Protein AF-I4FYR4-F1 (afdb_monomer_lite)

InterPro domains:
  IPR035069 Antitoxin HicB/UPF0150 [SSF143100] (5-50)

Organism: NCBI:txid1160281

pLDDT: mean 71.39, std 14.4, range [45.06, 90.31]

Foldseek 3Di:
DDDDWDWDWDQDPQAIWIQTPVCRPLTDGDRDPVVVVVSVVVCCCVVVVVCVVVVVVVVVPPVPPDPVVVVVVVVVVVVVVVVVVVVVPPD

Sequence (91 aa):
MVNTISIVISKNPDGYLVKFPELDAIDYQDSSLEGVLNRLKDALETHLTSEGKEIMKFAGIWEDLPEEDFRNFCEEVEQRRQNSLSRRFEI

Secondary structure (DSSP, 8-state):
-------EEEEETTEEEEE-TT-TT--EEESSHHHHHHHHHHHHHHHHTT-HHHHHHTTSSSTTS-HHHHHHHHHHHHHHHHHHHHTTS--

Structure (mmCIF, N/CA/C/O backbone):
data_AF-I4FYR4-F1
#
_entry.id   AF-I4FYR4-F1
#
loop_
_atom_site.group_PDB
_atom_site.id
_atom_site.type_symbol
_atom_site.label_atom_id
_atom_site.label_alt_id
_atom_site.label_comp_id
_atom_site.label_asym_id
_atom_site.label_entity_id
_atom_site.label_seq_id
_atom_site.pdbx_PDB_ins_code
_atom_site.Cartn_x
_atom_site.Cartn_y
_atom_site.Cartn_z
_atom_site.occupancy
_atom_site.B_iso_or_equiv
_atom_site.auth_seq_id
_atom_site.auth_comp_id
_atom_site.auth_asym_id
_atom_site.auth_atom_id
_atom_site.pdbx_PDB_model_num
ATOM 1 N N . MET A 1 1 ? -17.376 -11.207 6.918 1.00 48.16 1 MET A N 1
ATOM 2 C CA . MET A 1 1 ? -17.727 -11.173 5.481 1.00 48.16 1 MET A CA 1
ATOM 3 C C . MET A 1 1 ? -16.419 -11.238 4.714 1.00 48.16 1 MET A C 1
ATOM 5 O O . MET A 1 1 ? -15.492 -10.564 5.134 1.00 48.16 1 MET A O 1
ATOM 9 N N . VAL A 1 2 ? -16.294 -12.081 3.688 1.00 49.25 2 VAL A N 1
ATOM 10 C CA . VAL A 1 2 ? -15.065 -12.145 2.877 1.00 49.25 2 VAL A CA 1
ATOM 11 C C . VAL A 1 2 ? -15.192 -11.109 1.765 1.00 49.25 2 VAL A C 1
ATOM 13 O O . VAL A 1 2 ? -16.001 -11.294 0.858 1.00 49.25 2 VAL A O 1
ATOM 16 N N . ASN A 1 3 ? -14.431 -10.017 1.854 1.00 62.94 3 ASN A N 1
ATOM 17 C CA . ASN A 1 3 ? -14.267 -9.097 0.732 1.00 62.94 3 ASN A CA 1
ATOM 18 C C . ASN A 1 3 ? -13.366 -9.783 -0.297 1.00 62.94 3 ASN A C 1
ATOM 20 O O . ASN A 1 3 ? -12.210 -10.090 -0.015 1.00 62.94 3 ASN A O 1
ATOM 24 N N . THR A 1 4 ? -13.927 -10.102 -1.461 1.00 67.06 4 THR A N 1
ATOM 25 C CA . THR A 1 4 ? -13.185 -10.709 -2.572 1.00 67.06 4 THR A CA 1
ATOM 26 C C . THR A 1 4 ? -12.850 -9.602 -3.555 1.00 67.06 4 THR A C 1
ATOM 28 O O . THR A 1 4 ? -13.754 -8.869 -3.932 1.00 67.06 4 THR A O 1
ATOM 31 N N . ILE A 1 5 ? -11.582 -9.491 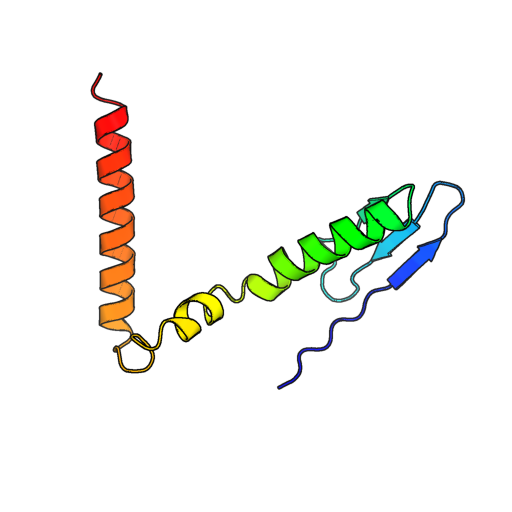-3.958 1.00 74.62 5 ILE A N 1
ATOM 32 C CA . ILE A 1 5 ? -11.139 -8.541 -4.984 1.00 74.62 5 ILE A CA 1
ATOM 33 C C . ILE A 1 5 ? -10.709 -9.316 -6.224 1.00 74.62 5 ILE A C 1
ATOM 35 O O . ILE A 1 5 ? -9.915 -10.257 -6.145 1.00 74.62 5 ILE A O 1
ATOM 39 N N . SER A 1 6 ? -11.222 -8.898 -7.375 1.00 81.75 6 SER A N 1
ATOM 40 C CA . SER A 1 6 ? -10.850 -9.416 -8.686 1.00 81.75 6 SER A CA 1
ATOM 41 C C . SER A 1 6 ? -9.631 -8.669 -9.223 1.00 81.75 6 SER A C 1
ATOM 43 O O . SER A 1 6 ? -9.598 -7.442 -9.235 1.00 81.75 6 SER A O 1
ATOM 45 N N . ILE A 1 7 ? -8.628 -9.403 -9.708 1.00 85.31 7 ILE A N 1
ATOM 46 C CA . ILE A 1 7 ? -7.408 -8.832 -10.295 1.00 85.31 7 ILE A CA 1
ATOM 47 C C . ILE A 1 7 ? -7.199 -9.456 -11.670 1.00 85.31 7 ILE A C 1
ATOM 49 O O . ILE A 1 7 ? -7.222 -10.680 -11.813 1.00 85.31 7 ILE A O 1
ATOM 53 N N . VAL A 1 8 ? -6.978 -8.623 -12.685 1.00 88.62 8 VAL A N 1
ATOM 54 C CA . VAL A 1 8 ? -6.766 -9.068 -14.066 1.00 88.62 8 VAL A CA 1
ATOM 55 C C . VAL A 1 8 ? -5.334 -8.760 -14.481 1.00 88.62 8 VAL A C 1
ATOM 57 O O . VAL A 1 8 ? -4.947 -7.599 -14.560 1.00 88.62 8 VAL A O 1
ATOM 60 N N . ILE A 1 9 ? -4.550 -9.796 -14.787 1.00 88.81 9 ILE A N 1
ATOM 61 C CA . ILE A 1 9 ? -3.171 -9.657 -15.277 1.00 88.81 9 ILE A CA 1
ATOM 62 C C . ILE A 1 9 ? -3.129 -10.069 -16.748 1.00 88.81 9 ILE A C 1
ATOM 64 O O . ILE A 1 9 ? -3.409 -11.215 -17.092 1.00 88.81 9 ILE A O 1
ATOM 68 N N . SER A 1 10 ? -2.765 -9.131 -17.618 1.00 90.31 10 SER A N 1
ATOM 69 C CA . SER A 1 10 ? -2.628 -9.336 -19.063 1.00 90.31 10 SER A CA 1
ATOM 70 C C . SER A 1 10 ? -1.162 -9.243 -19.472 1.00 90.31 10 SER A C 1
ATOM 72 O O . SER A 1 10 ? -0.466 -8.313 -19.075 1.00 90.31 10 SER A O 1
ATOM 74 N N . LYS A 1 11 ? -0.678 -10.189 -20.282 1.00 88.75 11 LYS A N 1
ATOM 75 C CA . LYS A 1 11 ? 0.680 -10.145 -20.840 1.00 88.75 11 LYS A CA 1
ATOM 76 C C . LYS A 1 11 ? 0.662 -9.454 -22.203 1.00 88.75 11 LYS A C 1
ATOM 78 O O . LYS A 1 11 ? 0.035 -9.946 -23.135 1.00 88.75 11 LYS A O 1
ATOM 83 N N . ASN A 1 12 ? 1.403 -8.359 -22.305 1.00 88.25 12 ASN A N 1
ATOM 84 C CA . ASN A 1 12 ? 1.615 -7.564 -23.508 1.00 88.25 12 ASN A CA 1
ATOM 85 C C . ASN A 1 12 ? 3.058 -7.749 -24.028 1.00 88.25 12 ASN A C 1
ATOM 87 O O . ASN A 1 12 ? 3.920 -8.244 -23.294 1.00 88.25 12 ASN A O 1
ATOM 91 N N . PRO A 1 13 ? 3.363 -7.342 -25.275 1.00 86.00 13 PRO A N 1
ATOM 92 C CA . PRO A 1 13 ? 4.734 -7.344 -25.798 1.00 86.00 13 PRO A CA 1
ATOM 93 C C . PRO A 1 13 ? 5.695 -6.502 -24.943 1.00 86.00 13 PRO A C 1
ATOM 95 O O . PRO A 1 13 ? 6.843 -6.885 -24.746 1.00 86.00 13 PRO A O 1
ATOM 98 N N . ASP A 1 14 ? 5.190 -5.401 -24.383 1.00 81.62 14 ASP A N 1
ATOM 99 C CA . ASP A 1 14 ? 5.926 -4.436 -23.560 1.00 81.62 14 ASP A CA 1
ATOM 100 C C . ASP A 1 14 ? 5.983 -4.792 -22.059 1.00 81.62 14 ASP A C 1
ATOM 102 O O . ASP A 1 14 ? 6.591 -4.063 -21.271 1.00 81.62 14 ASP A O 1
ATOM 106 N N . GLY A 1 15 ? 5.353 -5.898 -21.633 1.00 88.88 15 GLY A N 1
ATOM 107 C CA . GLY A 1 15 ? 5.342 -6.323 -20.230 1.00 88.88 15 GLY A CA 1
ATOM 108 C C . GLY A 1 15 ? 4.025 -6.944 -19.766 1.00 88.88 15 GLY A C 1
ATOM 109 O O . GLY A 1 15 ? 3.372 -7.694 -20.483 1.00 88.88 15 GLY A O 1
ATOM 110 N N . TYR A 1 16 ? 3.636 -6.647 -18.535 1.00 90.12 16 TYR A N 1
ATOM 111 C CA . TYR A 1 16 ? 2.443 -7.137 -17.863 1.00 90.12 16 TYR A CA 1
ATOM 112 C C . TYR A 1 16 ? 1.606 -5.954 -17.399 1.00 90.12 16 TYR A C 1
ATOM 114 O O . TYR A 1 16 ? 2.090 -5.096 -16.665 1.00 90.12 16 TYR A O 1
ATOM 122 N N . LEU A 1 17 ? 0.348 -5.928 -17.817 1.00 88.94 17 LEU A N 1
ATOM 123 C CA . LEU A 1 17 ? -0.643 -4.951 -17.401 1.00 88.94 17 LEU A CA 1
ATOM 124 C C . LEU A 1 17 ? -1.523 -5.569 -16.319 1.00 88.94 17 LEU A C 1
ATOM 126 O O . LEU A 1 17 ? -2.132 -6.616 -16.541 1.00 88.94 17 LEU A O 1
ATOM 130 N N . VAL A 1 18 ? -1.594 -4.914 -15.170 1.00 88.06 18 VAL A N 1
ATOM 131 C CA . VAL A 1 18 ? -2.415 -5.320 -14.033 1.00 88.06 18 VAL A CA 1
ATOM 132 C C . VAL A 1 18 ? -3.559 -4.335 -13.900 1.00 88.06 18 VAL A C 1
ATOM 134 O O . VAL A 1 18 ? -3.331 -3.127 -13.862 1.00 88.06 18 VAL A O 1
ATOM 137 N N . LYS A 1 19 ? -4.778 -4.868 -13.843 1.00 87.69 19 LYS A N 1
ATOM 138 C CA . LYS A 1 19 ? -5.996 -4.086 -13.672 1.00 87.69 19 LYS A CA 1
ATOM 139 C C . LYS A 1 19 ? -6.803 -4.545 -12.478 1.00 87.69 19 LYS A C 1
ATOM 141 O O . LYS A 1 19 ? -6.925 -5.753 -12.241 1.00 87.69 19 LYS A O 1
ATOM 146 N N . PHE A 1 20 ? -7.416 -3.585 -11.803 1.00 84.94 20 PHE A N 1
ATOM 147 C CA . PHE A 1 20 ? -8.312 -3.814 -10.680 1.00 84.94 20 PHE A CA 1
ATOM 148 C C . PHE A 1 20 ? -9.694 -3.265 -11.044 1.00 84.94 20 PHE A C 1
ATOM 150 O O . PHE A 1 20 ? -9.951 -2.082 -10.851 1.00 84.94 20 PHE A O 1
ATOM 157 N N . PRO A 1 21 ? -10.614 -4.104 -11.554 1.00 80.19 21 PRO A N 1
ATOM 158 C CA . PRO A 1 21 ? -11.929 -3.657 -12.028 1.00 80.19 21 PRO A CA 1
ATOM 159 C C . PRO A 1 21 ? -12.763 -2.937 -10.960 1.00 80.19 21 PRO A C 1
ATOM 161 O O . PRO A 1 21 ? -13.664 -2.170 -11.274 1.00 80.19 21 PRO A O 1
ATOM 164 N N . GLU A 1 22 ? -12.487 -3.232 -9.693 1.00 73.69 22 GLU A N 1
ATOM 165 C CA . GLU A 1 22 ? -13.184 -2.674 -8.533 1.00 73.69 22 GLU A CA 1
ATOM 166 C C . GLU A 1 22 ? -12.470 -1.434 -7.970 1.00 73.69 22 GLU A C 1
ATOM 168 O O . GLU A 1 22 ? -13.045 -0.693 -7.177 1.00 73.69 22 GLU A O 1
ATOM 173 N N . LEU A 1 23 ? -11.220 -1.199 -8.382 1.00 69.69 23 LEU A N 1
ATOM 174 C CA . LEU A 1 23 ? -10.341 -0.136 -7.904 1.00 69.69 23 LEU A CA 1
ATOM 175 C C . LEU A 1 23 ? -9.641 0.506 -9.113 1.00 69.69 23 LEU A C 1
ATOM 177 O O . LEU A 1 23 ? -8.429 0.413 -9.278 1.00 69.69 23 LEU A O 1
ATOM 181 N N . ASP A 1 24 ? -10.428 1.177 -9.954 1.00 58.78 24 ASP A N 1
ATOM 182 C CA . ASP A 1 24 ? -10.023 1.752 -11.255 1.00 58.78 24 ASP A CA 1
ATOM 183 C C . ASP A 1 24 ? -8.790 2.694 -11.180 1.00 58.78 24 ASP A C 1
ATOM 185 O O . ASP A 1 24 ? -8.151 2.996 -12.182 1.00 58.78 24 ASP A O 1
ATOM 189 N N . ALA A 1 25 ? -8.420 3.161 -9.980 1.00 66.88 25 ALA A N 1
ATOM 190 C CA . ALA A 1 25 ? -7.310 4.086 -9.745 1.00 66.88 25 ALA A CA 1
ATOM 191 C C . ALA A 1 25 ? -5.930 3.428 -9.528 1.00 66.88 25 ALA A C 1
ATOM 193 O O . ALA A 1 25 ? -4.942 4.156 -9.429 1.00 66.88 25 ALA A O 1
ATOM 194 N N . ILE A 1 26 ? -5.842 2.096 -9.416 1.00 73.00 26 ILE A N 1
ATOM 195 C CA . ILE A 1 26 ? -4.589 1.396 -9.055 1.00 73.00 26 ILE A CA 1
ATOM 196 C C . ILE A 1 26 ? -4.031 0.507 -10.172 1.00 73.00 26 ILE A C 1
ATOM 198 O O . ILE A 1 26 ? -3.153 -0.319 -9.930 1.00 73.00 26 ILE A O 1
ATOM 202 N N . ASP A 1 27 ? -4.514 0.677 -11.400 1.00 83.19 27 ASP A N 1
ATOM 203 C CA . ASP A 1 27 ? -3.978 -0.009 -12.572 1.00 83.19 27 ASP A CA 1
ATOM 204 C C . ASP A 1 27 ? -2.504 0.361 -12.806 1.00 83.19 27 ASP A C 1
ATOM 206 O O . ASP A 1 27 ? -2.112 1.530 -12.762 1.00 83.19 27 ASP A O 1
ATOM 210 N N . TYR A 1 28 ? -1.667 -0.635 -13.102 1.00 84.56 28 TYR A N 1
ATOM 211 C CA . TYR A 1 28 ? -0.250 -0.409 -13.390 1.00 84.56 28 TYR A CA 1
ATOM 212 C C . TYR A 1 28 ? 0.309 -1.408 -14.403 1.00 84.56 28 TYR A C 1
ATOM 214 O O . TYR A 1 28 ? -0.228 -2.494 -14.621 1.00 84.56 28 TYR A O 1
ATOM 222 N N . GLN A 1 29 ? 1.432 -1.041 -15.020 1.00 88.50 29 GLN A N 1
ATOM 223 C CA . GLN A 1 29 ? 2.181 -1.903 -15.929 1.00 88.50 29 GLN A CA 1
ATOM 224 C C . GLN A 1 29 ? 3.606 -2.102 -15.413 1.00 88.50 29 GLN A C 1
ATOM 226 O O . GLN A 1 29 ? 4.222 -1.166 -14.896 1.00 88.50 29 GLN A O 1
ATOM 231 N N . ASP A 1 30 ? 4.129 -3.313 -15.573 1.00 89.50 30 ASP A N 1
ATOM 232 C CA . ASP A 1 30 ? 5.512 -3.651 -15.251 1.00 89.50 30 ASP A CA 1
ATOM 233 C C . ASP A 1 30 ? 6.112 -4.561 -16.326 1.00 89.50 30 ASP A C 1
ATOM 235 O O . ASP A 1 30 ? 5.417 -5.379 -16.924 1.00 89.50 30 ASP A O 1
ATOM 239 N N . SER A 1 31 ? 7.405 -4.435 -16.598 1.00 88.62 31 SER A N 1
ATOM 240 C CA . SER A 1 31 ? 8.080 -5.250 -17.613 1.00 88.62 31 SER A CA 1
ATOM 241 C C . SER A 1 31 ? 8.317 -6.693 -17.149 1.00 88.62 31 SER A C 1
ATOM 243 O O . SER A 1 31 ? 8.459 -7.591 -17.982 1.00 88.62 31 SER A O 1
ATOM 245 N N . SER A 1 32 ? 8.309 -6.936 -15.834 1.00 87.62 32 SER A N 1
ATOM 246 C CA . SER A 1 32 ? 8.663 -8.220 -15.226 1.00 87.62 32 SER A CA 1
ATOM 247 C C . SER A 1 32 ? 7.549 -8.764 -14.336 1.00 87.62 32 SER A C 1
ATOM 249 O O . SER A 1 32 ? 6.914 -8.031 -13.584 1.00 87.62 32 SER A O 1
ATOM 251 N N . LEU A 1 33 ? 7.357 -10.089 -14.352 1.00 84.31 33 LEU A N 1
ATOM 252 C CA . LEU A 1 33 ? 6.367 -10.752 -13.493 1.00 84.31 33 LEU A CA 1
ATOM 253 C C . LEU A 1 33 ? 6.691 -10.562 -12.003 1.00 84.31 33 LEU A C 1
ATOM 255 O O . LEU A 1 33 ? 5.793 -10.397 -11.187 1.00 84.31 33 LEU A O 1
ATOM 259 N N . GLU A 1 34 ? 7.975 -10.556 -11.651 1.00 88.00 34 GLU A N 1
ATOM 260 C CA . GLU A 1 34 ? 8.419 -10.308 -10.278 1.00 88.00 34 GLU A CA 1
ATOM 261 C C . GLU A 1 34 ? 8.076 -8.881 -9.817 1.00 88.00 34 GLU A C 1
ATOM 263 O O . GLU A 1 34 ? 7.563 -8.695 -8.715 1.00 88.00 34 GLU A O 1
ATOM 268 N N . GLY A 1 35 ? 8.265 -7.888 -10.695 1.00 85.19 35 GLY A N 1
ATOM 269 C CA . GLY A 1 35 ? 7.871 -6.500 -10.447 1.00 85.19 35 GLY A CA 1
ATOM 270 C C . GLY A 1 35 ? 6.362 -6.360 -10.262 1.00 85.19 35 GLY A C 1
ATOM 271 O O . GLY A 1 35 ? 5.919 -5.706 -9.315 1.00 85.19 35 GLY A O 1
ATOM 272 N N . VAL A 1 36 ? 5.576 -7.069 -11.084 1.00 87.44 36 VAL A N 1
ATOM 273 C CA . VAL A 1 36 ? 4.123 -7.184 -10.901 1.00 87.44 36 VAL A CA 1
ATOM 274 C C . VAL A 1 36 ? 3.773 -7.725 -9.524 1.00 87.44 36 VAL A C 1
ATOM 276 O O . VAL A 1 36 ? 2.998 -7.099 -8.816 1.00 87.44 36 VAL A O 1
ATOM 279 N N . LEU A 1 37 ? 4.329 -8.864 -9.115 1.00 85.62 37 LEU A N 1
ATOM 280 C CA . LEU A 1 37 ? 3.961 -9.487 -7.842 1.00 85.62 37 LEU A CA 1
ATOM 281 C C . LEU A 1 37 ? 4.344 -8.619 -6.640 1.00 85.62 37 LEU A C 1
ATOM 283 O O . LEU A 1 37 ? 3.576 -8.528 -5.684 1.00 85.62 37 LEU A O 1
ATOM 287 N N . ASN A 1 38 ? 5.498 -7.953 -6.698 1.00 86.75 38 ASN A N 1
ATOM 288 C CA . ASN A 1 38 ? 5.941 -7.082 -5.617 1.00 86.75 38 ASN A CA 1
ATOM 289 C C . ASN A 1 38 ? 5.051 -5.834 -5.488 1.00 86.75 38 ASN A C 1
ATOM 291 O O . ASN A 1 38 ? 4.649 -5.473 -4.386 1.00 86.75 38 ASN A O 1
ATOM 295 N N . ARG A 1 39 ? 4.679 -5.215 -6.615 1.00 83.88 39 ARG A N 1
ATOM 296 C CA . ARG A 1 39 ? 3.740 -4.082 -6.637 1.00 83.88 39 ARG A CA 1
ATOM 297 C C . ARG A 1 39 ? 2.319 -4.491 -6.282 1.00 83.88 39 ARG A C 1
ATOM 299 O O . ARG A 1 39 ? 1.622 -3.740 -5.617 1.00 83.88 39 ARG A O 1
ATOM 306 N N . LEU A 1 40 ? 1.891 -5.681 -6.698 1.00 84.69 40 LEU A N 1
ATOM 307 C CA . LEU A 1 40 ? 0.590 -6.235 -6.340 1.00 84.69 40 LEU A CA 1
ATOM 308 C C . LEU A 1 40 ? 0.485 -6.409 -4.831 1.00 84.69 40 LEU A C 1
ATOM 310 O O . LEU A 1 40 ? -0.523 -6.036 -4.244 1.00 84.69 40 LEU A O 1
ATOM 314 N N . LYS A 1 41 ? 1.536 -6.953 -4.214 1.00 83.50 41 LYS A N 1
ATOM 315 C CA . LYS A 1 41 ? 1.625 -7.095 -2.766 1.00 83.50 41 LYS A CA 1
ATOM 316 C C . LYS A 1 41 ? 1.503 -5.731 -2.076 1.00 83.50 41 LYS A C 1
ATOM 318 O O . LYS A 1 41 ? 0.631 -5.580 -1.231 1.00 83.50 41 LYS A O 1
ATOM 323 N N . ASP A 1 42 ? 2.295 -4.747 -2.495 1.00 81.62 42 ASP A N 1
ATOM 324 C CA . ASP A 1 42 ? 2.278 -3.391 -1.927 1.00 81.62 42 ASP A CA 1
ATOM 325 C C . ASP A 1 42 ? 0.921 -2.686 -2.102 1.00 81.62 42 ASP A C 1
ATOM 327 O O . ASP A 1 42 ? 0.407 -2.077 -1.165 1.00 81.62 42 ASP A O 1
ATOM 331 N N . ALA A 1 43 ? 0.289 -2.833 -3.270 1.00 77.31 43 ALA A N 1
ATOM 332 C CA . ALA A 1 43 ? -1.034 -2.284 -3.542 1.00 77.31 43 ALA A CA 1
ATOM 333 C C . ALA A 1 43 ? -2.108 -2.948 -2.672 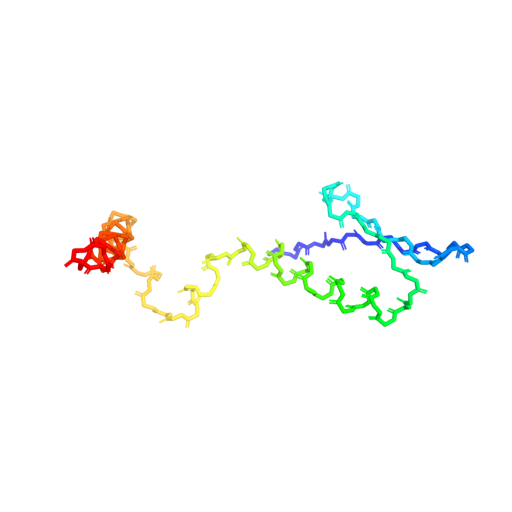1.00 77.31 43 ALA A C 1
ATOM 335 O O . ALA A 1 43 ? -2.960 -2.264 -2.110 1.00 77.31 43 ALA A O 1
ATOM 336 N N . LEU A 1 44 ? -2.064 -4.272 -2.516 1.00 76.50 44 LEU A N 1
ATOM 337 C CA . LEU A 1 44 ? -2.985 -4.978 -1.633 1.00 76.50 44 LEU A CA 1
ATOM 338 C C . LEU A 1 44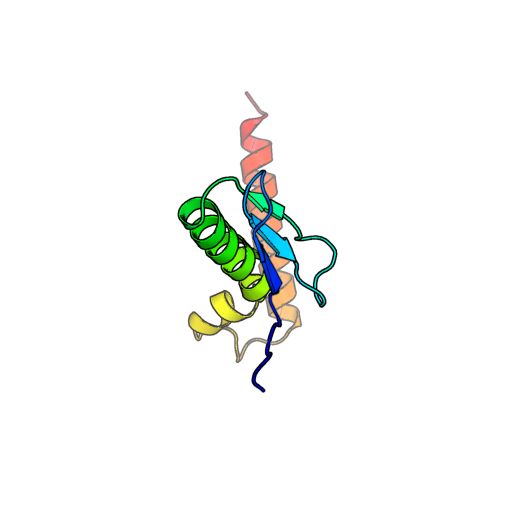 ? -2.751 -4.592 -0.170 1.00 76.50 44 LEU A C 1
ATOM 340 O O . LEU A 1 44 ? -3.717 -4.285 0.511 1.00 76.50 44 LEU A O 1
ATOM 344 N N . GLU A 1 45 ? -1.511 -4.515 0.312 1.00 74.94 45 GLU A N 1
ATOM 345 C CA . GLU A 1 45 ? -1.213 -4.027 1.666 1.00 74.94 45 GLU A CA 1
ATOM 346 C C . GLU A 1 45 ? -1.684 -2.570 1.854 1.00 74.94 45 GLU A C 1
ATOM 348 O O . GLU A 1 45 ? -2.380 -2.242 2.805 1.00 74.94 45 GLU A O 1
ATOM 353 N N . THR A 1 46 ? -1.435 -1.672 0.910 1.00 71.75 46 THR A N 1
ATOM 354 C CA . THR A 1 46 ? -1.816 -0.260 1.070 1.00 71.75 46 THR A CA 1
ATOM 355 C C . THR A 1 46 ? -3.333 -0.045 0.995 1.00 71.75 46 THR A C 1
ATOM 357 O O . THR A 1 46 ? -3.907 0.715 1.784 1.00 71.75 46 THR A O 1
ATOM 360 N N . HIS A 1 47 ? -4.007 -0.719 0.060 1.00 66.06 47 HIS A N 1
ATOM 361 C CA . HIS A 1 47 ? -5.425 -0.493 -0.227 1.00 66.06 47 HIS A CA 1
ATOM 362 C C . HIS A 1 47 ? -6.370 -1.410 0.552 1.00 66.06 47 HIS A C 1
ATOM 364 O O . HIS A 1 47 ? -7.463 -0.965 0.893 1.00 66.06 47 HIS A O 1
ATOM 370 N N . LEU A 1 48 ? -5.965 -2.637 0.903 1.00 62.47 48 LEU A N 1
ATOM 371 C CA . LEU A 1 48 ? -6.734 -3.474 1.833 1.00 62.47 48 LEU A CA 1
ATOM 372 C C . LEU A 1 48 ? -6.457 -3.099 3.286 1.00 62.47 48 LEU A C 1
ATOM 374 O O . LEU A 1 48 ? -7.378 -3.108 4.091 1.00 62.47 48 LEU A O 1
ATOM 378 N N . THR A 1 49 ? -5.227 -2.712 3.645 1.00 54.00 49 THR A N 1
ATOM 379 C CA . THR A 1 49 ? -4.912 -2.329 5.037 1.00 54.00 49 THR A CA 1
ATOM 380 C C . THR A 1 49 ? -5.136 -0.837 5.333 1.00 54.00 49 THR A C 1
ATOM 382 O O . THR A 1 49 ? -5.001 -0.395 6.473 1.00 54.00 49 THR A O 1
ATOM 385 N N . SER A 1 50 ? -5.690 -0.091 4.362 1.00 47.34 50 SER A N 1
ATOM 386 C CA . SER A 1 50 ? -6.511 1.105 4.632 1.00 47.34 50 SER A CA 1
ATOM 387 C C . SER A 1 50 ? -7.778 0.794 5.456 1.00 47.34 50 SER A C 1
ATOM 389 O O . SER A 1 50 ? -8.489 1.711 5.862 1.00 47.34 50 SER A O 1
ATOM 391 N N . GLU A 1 51 ? -8.005 -0.463 5.853 1.00 48.81 51 GLU A N 1
ATOM 392 C CA . GLU A 1 51 ? -8.526 -0.793 7.185 1.00 48.81 51 GLU A CA 1
ATOM 393 C C . GLU A 1 51 ? -7.544 -0.380 8.306 1.00 48.81 51 GLU A C 1
ATOM 395 O O . GLU A 1 51 ? -7.179 -1.167 9.177 1.00 48.81 51 GLU A O 1
ATOM 400 N N . GLY A 1 52 ? -7.175 0.905 8.386 1.00 45.06 52 GLY A N 1
ATOM 401 C CA . GLY A 1 52 ? -6.473 1.474 9.550 1.00 45.06 5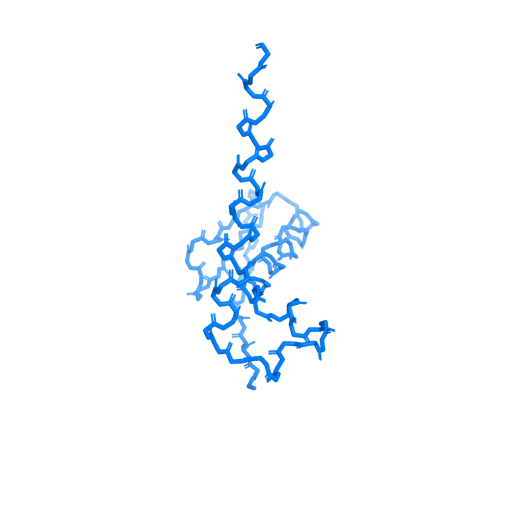2 GLY A CA 1
ATOM 402 C C . GLY A 1 52 ? -7.238 1.293 10.876 1.00 45.06 52 GLY A C 1
ATOM 403 O O . GLY A 1 52 ? -6.708 1.584 11.946 1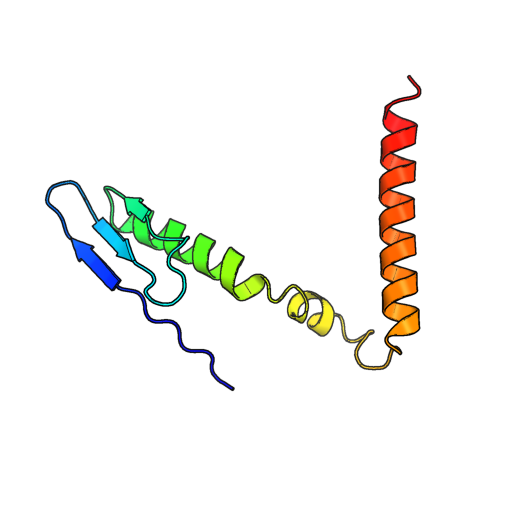.00 45.06 52 GLY A O 1
ATOM 404 N N . LYS A 1 53 ? -8.470 0.769 10.817 1.00 46.47 53 LYS A N 1
ATOM 405 C CA . LYS A 1 53 ? -9.248 0.254 11.947 1.00 46.47 53 LYS A CA 1
ATOM 406 C C . LYS A 1 53 ? -8.748 -1.088 12.493 1.00 46.47 53 LYS A C 1
ATOM 408 O O . LYS A 1 53 ? -8.903 -1.328 13.686 1.00 46.47 53 LYS A O 1
ATOM 413 N N . GLU A 1 54 ? -8.154 -1.960 11.684 1.00 50.34 54 GLU A N 1
ATOM 414 C CA . GLU A 1 54 ? -7.797 -3.318 12.116 1.00 50.34 54 GLU A CA 1
ATOM 415 C C . GLU A 1 54 ? -6.477 -3.370 12.886 1.00 50.34 54 GLU A C 1
ATOM 417 O O . GLU A 1 54 ? -6.411 -4.034 13.920 1.00 50.34 54 GLU A O 1
ATOM 422 N N . ILE A 1 55 ? -5.462 -2.592 12.490 1.00 49.84 55 ILE A N 1
ATOM 423 C CA . ILE A 1 55 ? -4.200 -2.491 13.254 1.00 49.84 55 ILE A CA 1
ATOM 424 C C . ILE A 1 55 ? -4.466 -1.973 14.682 1.00 49.84 55 ILE A C 1
ATOM 426 O O . ILE A 1 55 ? -3.814 -2.401 15.633 1.00 49.84 55 ILE A O 1
ATOM 430 N N . MET A 1 56 ? -5.473 -1.111 14.862 1.00 46.56 56 MET A N 1
ATOM 431 C CA . MET A 1 56 ? -5.903 -0.623 16.180 1.00 46.56 56 MET A CA 1
ATOM 432 C C . MET A 1 56 ? -6.751 -1.641 16.964 1.00 46.56 56 MET A C 1
ATOM 434 O O . MET A 1 56 ? -6.745 -1.610 18.195 1.00 46.56 56 MET A O 1
ATOM 438 N N . LYS A 1 57 ? -7.422 -2.580 16.284 1.00 48.47 57 LYS A N 1
ATOM 439 C CA . LYS A 1 57 ? -8.202 -3.668 16.900 1.00 48.47 57 LYS A CA 1
ATOM 440 C C . LYS A 1 57 ? -7.306 -4.736 17.542 1.00 48.47 57 LYS A C 1
ATOM 442 O O . LYS A 1 57 ? -7.636 -5.275 18.595 1.00 48.47 57 LYS A O 1
ATOM 447 N N . PHE A 1 58 ? -6.119 -4.973 16.976 1.00 47.62 58 PHE A N 1
ATOM 448 C CA . PHE A 1 58 ? -5.131 -5.915 17.523 1.00 47.62 58 PHE A CA 1
ATOM 449 C C . PHE A 1 58 ? -4.541 -5.504 18.883 1.00 47.62 58 PHE A C 1
ATOM 451 O O . PHE A 1 58 ? -4.039 -6.363 19.605 1.00 47.62 58 PHE A O 1
ATOM 458 N N . ALA A 1 59 ? -4.618 -4.225 19.273 1.00 52.38 59 ALA A N 1
ATOM 459 C CA . ALA A 1 59 ? -4.116 -3.764 20.568 1.00 52.38 59 ALA A CA 1
ATOM 460 C C . ALA A 1 59 ? -5.059 -4.079 21.747 1.00 52.38 59 ALA A C 1
ATOM 462 O O . ALA A 1 59 ? -4.690 -3.799 22.882 1.00 52.38 59 ALA A O 1
ATOM 463 N N . GLY A 1 60 ? -6.259 -4.632 21.507 1.00 48.06 60 GLY A N 1
ATOM 464 C CA . GLY A 1 60 ? -7.168 -5.167 22.536 1.00 48.06 60 GLY A CA 1
ATOM 465 C C . GLY A 1 60 ? -7.710 -4.173 23.575 1.00 48.06 60 GLY A C 1
ATOM 466 O O . GLY A 1 60 ? -8.476 -4.569 24.444 1.00 48.06 60 GLY A O 1
ATOM 467 N N . ILE A 1 61 ? -7.322 -2.897 23.510 1.00 51.44 61 ILE A N 1
ATOM 468 C CA . ILE A 1 61 ? -7.619 -1.890 24.543 1.00 51.44 61 ILE A CA 1
ATOM 469 C C . ILE A 1 61 ? -8.829 -1.009 24.176 1.00 51.44 61 ILE A C 1
ATOM 471 O O . ILE A 1 61 ? -9.409 -0.385 25.055 1.00 51.44 61 ILE A O 1
ATOM 475 N N . TRP A 1 62 ? -9.251 -0.973 22.906 1.00 52.34 62 TRP A N 1
ATOM 476 C CA . TRP A 1 62 ? -10.192 0.048 22.415 1.00 52.34 62 TRP A CA 1
ATOM 477 C C . TRP A 1 62 ? -11.586 -0.449 21.997 1.00 52.34 62 TRP A C 1
ATOM 479 O O . TRP A 1 62 ? -12.437 0.388 21.722 1.00 52.34 62 TRP A O 1
ATOM 489 N N . GLU A 1 63 ? -11.875 -1.760 21.984 1.00 53.72 63 GLU A N 1
ATOM 490 C CA . GLU A 1 63 ? -13.252 -2.248 21.721 1.00 53.72 63 GLU A CA 1
ATOM 491 C C . GLU A 1 63 ? -14.247 -1.901 22.850 1.00 53.72 63 GLU A C 1
ATOM 493 O O . GLU A 1 63 ? -15.452 -1.938 22.618 1.00 53.72 63 GLU A O 1
ATOM 498 N N . ASP A 1 64 ? -13.755 -1.501 24.028 1.00 59.12 64 ASP A N 1
ATOM 499 C CA . ASP A 1 64 ? -14.569 -1.079 25.181 1.00 59.12 64 ASP A CA 1
ATOM 500 C C . ASP A 1 64 ? -14.605 0.453 25.373 1.00 59.12 64 ASP A C 1
ATOM 502 O O . ASP A 1 64 ? -15.260 0.947 26.291 1.00 59.12 64 ASP A O 1
ATOM 506 N N . LEU A 1 65 ? -13.903 1.233 24.535 1.00 62.22 65 LEU A N 1
ATOM 507 C CA . LEU A 1 65 ? -13.843 2.688 24.696 1.00 62.22 65 LEU A CA 1
ATOM 508 C C . LEU A 1 65 ? -14.961 3.399 23.911 1.00 62.22 65 LEU A C 1
ATOM 510 O O . LEU A 1 65 ? -15.127 3.144 22.715 1.00 62.22 65 LEU A O 1
ATOM 514 N N . PRO A 1 66 ? -15.716 4.321 24.541 1.00 74.38 66 PRO A N 1
ATOM 515 C CA . PRO A 1 66 ? -16.745 5.087 23.851 1.00 74.38 66 PRO A CA 1
ATOM 516 C C . PRO A 1 66 ? -16.141 5.979 22.756 1.00 74.38 66 PRO A C 1
ATOM 518 O O . PRO A 1 66 ? -15.026 6.488 22.867 1.00 74.38 66 PRO A O 1
ATOM 521 N N . GLU A 1 67 ? -16.909 6.198 21.686 1.00 68.19 67 GLU A N 1
ATOM 522 C CA . GLU A 1 67 ? -16.468 6.899 20.467 1.00 68.19 67 GLU A CA 1
ATOM 523 C C . GLU A 1 67 ? -15.983 8.342 20.726 1.00 68.19 67 GLU A C 1
ATOM 525 O O . GLU A 1 67 ? -15.168 8.888 19.979 1.00 68.19 67 GLU A O 1
ATOM 530 N N . GLU A 1 68 ? -16.465 8.952 21.810 1.00 71.75 68 GLU A N 1
ATOM 531 C CA . GLU A 1 68 ? -16.072 10.287 22.262 1.00 71.75 68 GLU A CA 1
ATOM 532 C C . GLU A 1 68 ? -14.640 10.314 22.825 1.00 71.75 68 GLU A C 1
ATOM 534 O O . GLU A 1 68 ? -13.851 11.180 22.446 1.00 71.75 68 GLU A O 1
ATOM 539 N N . ASP A 1 69 ? -14.258 9.321 23.635 1.00 70.94 69 ASP A N 1
ATOM 540 C CA . ASP A 1 69 ? -12.888 9.180 24.142 1.00 70.94 69 ASP A CA 1
ATOM 541 C C . ASP A 1 69 ? -11.899 8.830 23.020 1.00 70.94 69 ASP A C 1
ATOM 543 O O . ASP A 1 69 ? -10.764 9.309 23.017 1.00 70.94 69 ASP A O 1
ATOM 547 N N . PHE A 1 70 ? -12.330 8.047 22.022 1.00 71.00 70 PHE A N 1
ATOM 548 C CA . PHE A 1 70 ? -11.520 7.780 20.827 1.00 71.00 70 PHE A CA 1
ATOM 549 C C . PHE A 1 70 ? -11.188 9.066 20.074 1.00 71.00 70 PHE A C 1
ATOM 551 O O . PHE A 1 70 ? -10.032 9.313 19.720 1.00 71.00 70 PHE A O 1
ATOM 558 N N . ARG A 1 71 ? -12.196 9.917 19.869 1.00 77.06 71 ARG A N 1
ATOM 559 C CA . ARG A 1 71 ? -12.016 11.202 19.193 1.00 77.06 71 ARG A CA 1
ATOM 560 C C . ARG A 1 71 ? -11.077 12.116 19.975 1.00 77.06 71 ARG A C 1
ATOM 562 O O . ARG A 1 71 ? -10.144 12.659 19.390 1.00 77.06 71 ARG A O 1
ATOM 569 N N . ASN A 1 72 ? -11.266 12.194 21.290 1.00 79.56 72 ASN A N 1
ATOM 570 C CA . ASN A 1 72 ? -10.431 12.996 22.179 1.00 79.56 72 ASN A CA 1
ATOM 571 C C . ASN A 1 72 ? -8.959 12.544 22.145 1.00 79.56 72 ASN A C 1
ATOM 573 O O . ASN A 1 72 ? -8.052 13.361 21.995 1.00 79.56 72 ASN A O 1
ATOM 577 N N . PHE A 1 73 ? -8.711 11.231 22.171 1.00 76.38 73 PHE A N 1
ATOM 578 C CA . PHE A 1 73 ? -7.361 10.683 22.058 1.00 76.38 73 PHE A CA 1
ATOM 579 C C . PHE A 1 73 ? -6.707 10.985 20.703 1.00 76.38 73 PHE A C 1
ATOM 581 O O . PHE A 1 73 ? -5.532 11.357 20.656 1.00 76.38 73 PHE A O 1
ATOM 588 N N . CYS A 1 74 ? -7.451 10.861 19.600 1.00 74.56 74 CYS A N 1
ATOM 589 C CA . CYS A 1 74 ? -6.954 11.235 18.276 1.00 74.56 74 CYS A CA 1
ATOM 590 C C . CYS A 1 74 ? -6.561 12.718 18.215 1.00 74.56 74 CYS A C 1
ATOM 592 O O . CYS A 1 74 ? -5.478 13.036 17.719 1.00 74.56 74 CYS A O 1
ATOM 594 N N . GLU A 1 75 ? -7.388 13.604 18.770 1.00 80.69 75 GLU A N 1
ATOM 595 C CA . GLU A 1 75 ? -7.092 15.037 18.851 1.00 80.69 75 GLU A CA 1
ATOM 596 C C . GLU A 1 75 ? -5.849 15.321 19.714 1.00 80.69 75 GLU A C 1
ATOM 598 O O . GLU A 1 75 ? -4.979 16.094 19.308 1.00 80.69 75 GLU A O 1
ATOM 603 N N . GLU A 1 76 ? -5.688 14.648 20.857 1.00 79.69 76 GLU A N 1
ATOM 604 C CA . GLU A 1 76 ? -4.501 14.768 21.720 1.00 79.69 76 GLU A CA 1
ATOM 605 C C . GLU A 1 76 ? -3.207 14.308 21.024 1.00 79.69 76 GLU A C 1
ATOM 607 O O . GLU A 1 76 ? -2.154 14.948 21.141 1.00 79.69 76 GLU A O 1
ATOM 612 N N . VAL A 1 77 ? -3.253 13.198 20.281 1.00 76.69 77 VAL A N 1
ATOM 613 C CA . VAL A 1 77 ? -2.096 12.700 19.520 1.00 76.69 77 VAL A CA 1
ATOM 614 C C . VAL A 1 77 ? -1.716 13.678 18.408 1.00 76.69 77 VAL A C 1
ATOM 616 O O . VAL A 1 77 ? -0.525 13.936 18.191 1.00 76.69 77 VAL A O 1
ATOM 619 N N . GLU A 1 78 ? -2.703 14.248 17.723 1.00 77.50 78 GLU A N 1
ATOM 620 C CA . GLU A 1 78 ? -2.485 15.219 16.652 1.00 77.50 78 GLU A CA 1
ATOM 621 C C . GLU A 1 78 ? -1.904 16.539 17.182 1.00 77.50 78 GLU A C 1
ATOM 623 O O . GLU A 1 78 ? -0.904 17.036 16.653 1.00 77.50 78 GLU A O 1
ATOM 628 N N . GLN A 1 79 ? -2.422 17.032 18.309 1.00 76.81 79 GLN A N 1
ATOM 629 C CA . GLN A 1 79 ? -1.885 18.186 19.037 1.00 76.81 79 GLN A CA 1
ATOM 630 C C . GLN A 1 79 ? -0.416 17.985 19.437 1.00 76.81 79 GLN A C 1
ATOM 632 O O . GLN A 1 79 ? 0.420 18.875 19.253 1.00 76.81 79 GLN A O 1
ATOM 637 N N . ARG A 1 80 ? -0.052 16.800 19.947 1.00 76.56 80 ARG A N 1
ATOM 638 C CA . ARG A 1 80 ? 1.345 16.484 20.303 1.00 76.56 80 ARG A CA 1
ATOM 639 C C . ARG A 1 80 ? 2.260 16.457 19.085 1.00 76.56 80 ARG A C 1
ATOM 641 O O . ARG A 1 80 ? 3.386 16.952 19.166 1.00 76.56 80 ARG A O 1
ATOM 648 N N . ARG A 1 81 ? 1.793 15.919 17.954 1.00 73.88 81 ARG A N 1
ATOM 649 C CA . ARG A 1 81 ? 2.547 15.953 16.690 1.00 73.88 81 ARG A CA 1
ATOM 650 C C . ARG A 1 81 ? 2.779 17.387 16.231 1.00 73.88 81 ARG A C 1
ATOM 652 O O . ARG A 1 81 ? 3.919 17.734 15.935 1.00 73.88 81 ARG A O 1
ATOM 659 N N . GLN A 1 82 ? 1.746 18.227 16.236 1.00 69.38 82 GLN A N 1
ATOM 660 C CA . GLN A 1 82 ? 1.873 19.639 15.870 1.00 69.38 82 GLN A CA 1
ATOM 661 C C . GLN A 1 82 ? 2.822 20.395 16.802 1.00 69.38 82 GLN A C 1
ATOM 663 O O . GLN A 1 82 ? 3.724 21.071 16.319 1.00 69.38 82 GLN A O 1
ATOM 668 N N . ASN A 1 83 ? 2.721 20.213 18.120 1.00 72.00 83 ASN A N 1
ATOM 669 C CA . ASN A 1 83 ? 3.638 20.846 19.073 1.00 72.00 83 ASN A CA 1
ATOM 670 C C . ASN A 1 83 ? 5.095 20.381 18.910 1.00 72.00 83 ASN A C 1
ATOM 672 O O . ASN A 1 83 ? 6.021 21.188 19.023 1.00 72.00 83 ASN A O 1
ATOM 676 N N . SER A 1 84 ? 5.325 19.098 18.613 1.00 66.62 84 SER A N 1
ATOM 677 C CA . SER A 1 84 ? 6.673 18.593 18.324 1.00 66.62 84 SER A CA 1
ATOM 678 C C . SER A 1 84 ? 7.232 19.135 17.007 1.00 66.62 84 SER A C 1
ATOM 680 O O . SER A 1 84 ? 8.447 19.292 16.890 1.00 66.62 84 SER A O 1
ATOM 682 N N . LEU A 1 85 ? 6.376 19.391 16.016 1.00 59.91 85 LEU A N 1
ATOM 683 C CA . LEU A 1 85 ? 6.778 19.982 14.743 1.00 59.91 85 LEU A CA 1
ATOM 684 C C . LEU A 1 85 ? 7.059 21.480 14.897 1.00 59.91 85 LEU A C 1
ATOM 686 O O . LEU A 1 85 ? 8.089 21.934 14.412 1.00 59.91 85 LEU A O 1
ATOM 690 N N . SER A 1 86 ? 6.229 22.219 15.639 1.00 60.44 86 SER A N 1
ATOM 691 C CA . SER A 1 86 ? 6.435 23.646 15.922 1.00 60.44 86 SER A CA 1
ATOM 692 C C . SER A 1 86 ? 7.749 23.915 16.659 1.00 60.44 86 SER A C 1
ATOM 694 O O . SER A 1 86 ? 8.501 24.792 16.245 1.00 60.44 86 SER A O 1
ATOM 696 N N . ARG A 1 87 ? 8.118 23.091 17.654 1.00 57.69 87 ARG A N 1
ATOM 697 C CA . ARG A 1 87 ? 9.434 23.193 18.324 1.00 57.69 87 ARG A CA 1
ATOM 698 C C . ARG A 1 87 ? 10.633 22.961 17.403 1.00 57.69 87 ARG A C 1
ATOM 700 O O . ARG A 1 87 ? 11.748 23.312 17.768 1.00 57.69 87 ARG A O 1
ATOM 707 N N . ARG A 1 88 ? 10.436 22.348 16.233 1.00 54.78 88 ARG A N 1
ATOM 708 C CA . ARG A 1 88 ? 11.506 22.083 15.261 1.00 54.78 88 ARG A CA 1
ATOM 709 C C . ARG A 1 88 ? 11.788 23.273 14.338 1.00 54.78 88 ARG A C 1
ATOM 711 O O . ARG A 1 88 ? 12.786 23.235 13.627 1.00 54.78 88 ARG A O 1
ATOM 718 N N . PHE A 1 89 ? 10.932 24.297 14.358 1.00 53.25 89 PHE A N 1
ATOM 719 C CA . PHE A 1 89 ? 11.066 25.531 13.576 1.00 53.25 89 PHE A CA 1
ATOM 720 C C . PHE A 1 89 ? 11.379 26.776 14.437 1.00 53.25 89 PHE A C 1
ATOM 722 O O . PHE A 1 89 ? 11.498 27.865 13.887 1.00 53.25 89 PHE A O 1
ATOM 729 N N . GLU A 1 90 ? 11.554 26.631 15.757 1.00 53.16 90 GLU A N 1
ATOM 730 C CA . GLU A 1 90 ? 12.065 27.680 16.666 1.00 53.16 90 GLU A CA 1
ATOM 731 C C . GLU A 1 90 ? 13.600 27.592 16.856 1.00 53.16 90 GLU A C 1
ATOM 733 O O . GLU A 1 90 ? 14.099 27.628 17.98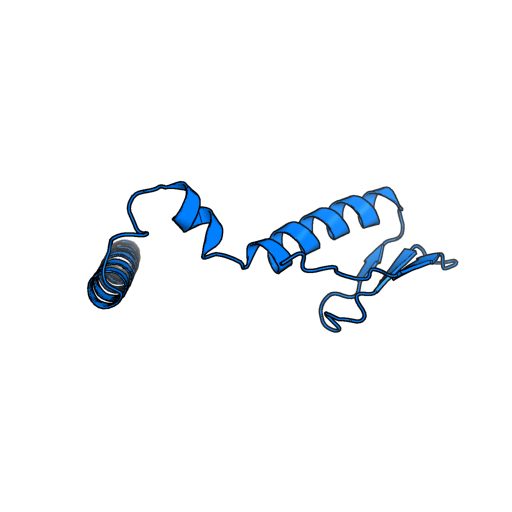2 1.00 53.16 90 GLU A O 1
ATOM 738 N N . ILE A 1 91 ? 14.364 27.445 15.763 1.00 45.88 91 ILE A N 1
ATOM 739 C CA . ILE A 1 91 ? 15.840 27.556 15.755 1.00 45.88 91 ILE A CA 1
ATOM 740 C C . ILE A 1 91 ? 16.260 28.608 14.734 1.00 45.88 91 ILE A C 1
ATOM 742 O O . ILE A 1 91 ? 15.780 28.512 13.582 1.00 45.88 91 ILE A O 1
#

Radius of gyration: 20.08 Å; chains: 1; bounding box: 34×40×51 Å